Protein AF-A0A1L9V317-F1 (afdb_monomer)

Secondary structure (DSSP, 8-state):
------STTTTSS---TTSTTTS---HHHHHHHHHHHHHHTS----PPP-PPPHHHHHHHHHHSSSS--SHHHHHHHHHHHHHHHHHHIIIII----TTSTTSTTTTS----PPPPPPPGGGSHHHHHHHHHHHHHHHHTTSSHHHHHTTS--

InterPro domains:
  IPR019727 ATP synthase, F0 complex, subunit F, mitochondria, fungi [PF10791] (4-94)
  IPR019727 ATP synthase, F0 complex, subunit F, mitochondria, fungi [PTHR28161] (1-95)

Sequence (153 aa):
MSYIARRGLSTLIPPKIASPNAIGAAKDAARMDRVVNFYARLPRGAAPEVKPTGIIGRYQARYFGKNPSAAPLAHAIGTILILGYSMEYYFHLRTSPTFFWRIVQQGLPFHRPPQEPPPLSNSLFGFWEREILCIYHTLYNEDDVEESNLYHL

Solvent-accessible surface area (backbone atoms only — not comparable to full-atom values): 9992 Å² total; per-residue (Å²): 140,83,85,81,84,80,70,78,66,75,71,75,59,73,72,81,61,86,42,82,89,65,51,85,57,48,74,62,53,62,48,48,52,51,54,52,49,49,67,71,60,50,89,66,73,83,77,77,79,79,74,59,61,67,71,65,35,45,51,43,55,67,36,65,38,101,61,72,52,69,60,65,59,54,51,51,53,51,51,50,51,53,53,51,51,52,49,47,38,65,75,71,65,57,70,74,78,70,65,72,71,54,70,80,64,73,83,65,95,73,92,72,81,86,78,78,78,79,70,68,74,80,42,77,66,44,49,52,53,49,54,52,51,52,50,52,55,58,71,70,52,65,74,63,60,69,64,66,66,73,79,75,124

Radius of gyration: 41.31 Å; Cα contacts (8 Å, |Δi|>4): 24; chains: 1; bounding box: 100×78×88 Å

Organism: Aspergillus brasiliensis (strain CBS 101740 / IMI 381727 / IBT 21946) (NCBI:txid767769)

Structure (mmCIF, N/CA/C/O backbone):
data_AF-A0A1L9V317-F1
#
_entry.id   AF-A0A1L9V317-F1
#
loop_
_atom_site.group_PDB
_atom_site.id
_atom_site.type_symbol
_atom_site.label_atom_id
_atom_site.label_alt_id
_atom_site.label_comp_id
_atom_site.label_asym_id
_atom_site.label_entity_id
_atom_site.label_seq_id
_atom_site.pdbx_PDB_ins_code
_atom_site.Cartn_x
_atom_site.Cartn_y
_atom_site.Cartn_z
_atom_site.occupancy
_atom_site.B_iso_or_equiv
_atom_site.auth_seq_id
_atom_site.auth_comp_id
_atom_site.auth_asym_id
_atom_site.auth_atom_id
_atom_site.pdbx_PDB_model_num
ATOM 1 N N . MET A 1 1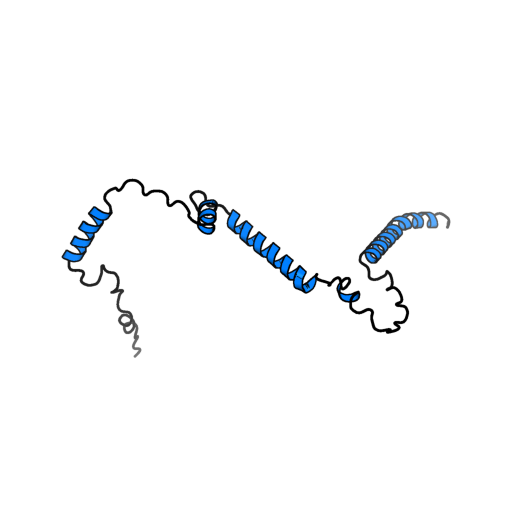 ? -57.968 18.283 -16.351 1.00 46.12 1 MET A N 1
ATOM 2 C CA . MET A 1 1 ? -57.835 17.268 -15.285 1.00 46.12 1 MET A CA 1
ATOM 3 C C . MET A 1 1 ? -56.441 16.664 -15.367 1.00 46.12 1 MET A C 1
ATOM 5 O O . MET A 1 1 ? -56.198 15.898 -16.287 1.00 46.12 1 MET A O 1
ATOM 9 N N . SER A 1 2 ? -55.507 17.037 -14.487 1.00 48.59 2 SER A N 1
ATOM 10 C CA . SER A 1 2 ? -54.196 16.375 -14.405 1.00 48.59 2 SER A CA 1
ATOM 11 C C . SER A 1 2 ? -54.033 15.740 -13.026 1.00 48.59 2 SER A C 1
ATOM 13 O O . SER A 1 2 ? -54.030 16.408 -11.994 1.00 48.59 2 SER A O 1
ATOM 15 N N . TYR A 1 3 ? -53.959 14.412 -13.010 1.00 62.50 3 TYR A N 1
ATOM 16 C CA . TYR A 1 3 ? -53.689 13.631 -11.812 1.00 62.50 3 TYR A CA 1
ATOM 17 C C . TYR A 1 3 ? -52.172 13.560 -11.625 1.00 62.50 3 TYR A C 1
ATOM 19 O O . TYR A 1 3 ? -51.471 12.914 -12.401 1.00 62.50 3 TYR A O 1
ATOM 27 N N . ILE A 1 4 ? -51.640 14.260 -10.624 1.00 60.97 4 ILE A N 1
ATOM 28 C CA . ILE A 1 4 ? -50.208 14.217 -10.309 1.00 60.97 4 ILE A CA 1
ATOM 29 C C . ILE A 1 4 ? -49.959 13.064 -9.328 1.00 60.97 4 ILE A C 1
ATOM 31 O O . ILE A 1 4 ? -50.107 13.209 -8.113 1.00 60.97 4 ILE A O 1
ATOM 35 N N . ALA A 1 5 ? -49.552 11.913 -9.863 1.00 63.84 5 ALA A N 1
ATOM 36 C CA . ALA A 1 5 ? -49.208 10.700 -9.121 1.00 63.84 5 ALA A CA 1
ATOM 37 C C . ALA A 1 5 ? -47.842 10.814 -8.404 1.00 63.84 5 ALA A C 1
ATOM 39 O O . ALA A 1 5 ? -46.912 10.071 -8.689 1.00 63.84 5 ALA A O 1
ATOM 40 N N . ARG A 1 6 ? -47.683 11.759 -7.465 1.00 57.34 6 ARG A N 1
ATOM 41 C CA . ARG A 1 6 ? -46.428 11.933 -6.695 1.00 57.34 6 ARG A CA 1
ATOM 42 C C . ARG A 1 6 ? -46.346 11.126 -5.390 1.00 57.34 6 ARG A C 1
ATOM 44 O O . ARG A 1 6 ? -45.307 11.149 -4.744 1.00 57.34 6 ARG A O 1
ATOM 51 N N . ARG A 1 7 ? -47.405 10.407 -4.990 1.00 58.19 7 ARG A N 1
ATOM 52 C CA . ARG A 1 7 ? -47.464 9.674 -3.702 1.00 58.19 7 ARG A CA 1
ATOM 53 C C . ARG A 1 7 ? -47.393 8.143 -3.800 1.00 58.19 7 ARG A C 1
ATOM 55 O O . ARG A 1 7 ? -47.262 7.496 -2.771 1.00 58.19 7 ARG A O 1
ATOM 62 N N . GLY A 1 8 ? -47.436 7.560 -5.001 1.00 60.16 8 GLY A N 1
ATOM 63 C CA . GLY A 1 8 ? -47.460 6.097 -5.190 1.00 60.16 8 GLY A CA 1
ATOM 64 C C . GLY A 1 8 ? -46.106 5.383 -5.069 1.00 60.16 8 GLY A C 1
ATOM 65 O O . GLY A 1 8 ? -46.076 4.164 -4.970 1.00 60.16 8 GLY A O 1
ATOM 66 N N . LEU A 1 9 ? -44.986 6.118 -5.060 1.00 57.88 9 LEU A N 1
ATOM 67 C CA . LEU A 1 9 ? -43.633 5.540 -4.969 1.00 57.88 9 LEU A CA 1
ATOM 68 C C . LEU A 1 9 ? -43.032 5.596 -3.552 1.00 57.88 9 LEU A C 1
ATOM 70 O O . LEU A 1 9 ? -42.011 4.964 -3.298 1.00 57.88 9 LEU A O 1
ATOM 74 N N . SER A 1 10 ? -43.663 6.307 -2.608 1.00 55.84 10 SER A N 1
ATOM 75 C CA . SER A 1 10 ? -43.159 6.467 -1.229 1.00 55.84 10 SER A CA 1
ATOM 76 C C . SER A 1 10 ? -43.430 5.269 -0.309 1.00 55.84 10 SER A C 1
ATOM 78 O O . SER A 1 10 ? -42.997 5.280 0.838 1.00 55.84 10 SER A O 1
ATOM 80 N N . THR A 1 11 ? -44.125 4.239 -0.797 1.00 64.06 11 THR A N 1
ATOM 81 C CA . THR A 1 11 ? -44.380 2.975 -0.080 1.00 64.06 11 THR A CA 1
ATOM 82 C C . THR A 1 11 ? -43.696 1.770 -0.733 1.00 64.06 11 THR A C 1
ATOM 84 O O . THR A 1 11 ? -43.779 0.670 -0.198 1.00 64.06 11 THR A O 1
ATOM 87 N N . LEU A 1 12 ? -43.041 1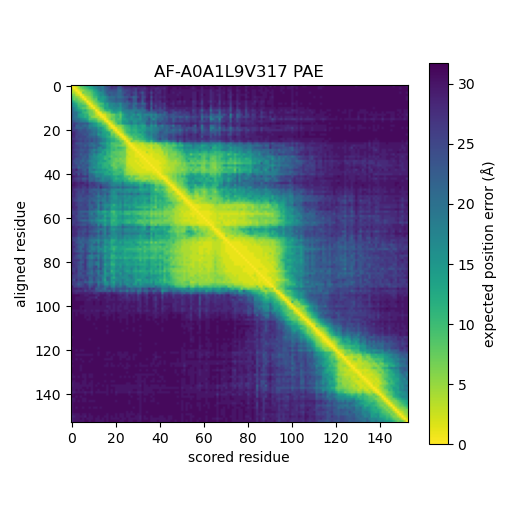.948 -1.891 1.00 64.62 12 LEU A N 1
ATOM 88 C CA . LEU A 1 12 ? -42.368 0.866 -2.629 1.00 64.62 12 LEU A CA 1
ATOM 89 C C . LEU A 1 12 ? -41.008 0.499 -2.014 1.00 64.62 12 LEU A C 1
ATOM 91 O O . LEU A 1 12 ? -40.498 -0.598 -2.216 1.00 64.62 12 LEU A O 1
ATOM 95 N N . ILE A 1 13 ? -40.431 1.416 -1.241 1.00 65.06 13 ILE A N 1
ATOM 96 C CA . ILE A 1 13 ? -39.208 1.186 -0.482 1.00 65.06 13 ILE A CA 1
ATOM 97 C C . ILE A 1 13 ? -39.630 1.110 0.983 1.00 65.06 13 ILE A C 1
ATOM 99 O O . ILE A 1 13 ? -39.891 2.158 1.582 1.00 65.06 13 ILE A O 1
ATOM 103 N N . PRO A 1 14 ? -39.748 -0.094 1.574 1.00 66.00 14 PRO A N 1
ATOM 104 C CA . PRO A 1 14 ? -39.979 -0.189 3.004 1.00 66.00 14 PRO A CA 1
ATOM 105 C C . PRO A 1 14 ? -38.863 0.583 3.731 1.00 66.00 14 PRO A C 1
ATOM 107 O O . PRO A 1 14 ? -37.690 0.460 3.350 1.00 66.00 14 PRO A O 1
ATOM 110 N N . PRO A 1 15 ? -39.191 1.400 4.754 1.00 69.88 15 PRO A N 1
ATOM 111 C CA . PRO A 1 15 ? -38.178 2.084 5.552 1.00 69.88 15 PRO A CA 1
ATOM 112 C C . PRO A 1 15 ? -37.217 1.036 6.108 1.00 69.88 15 PRO A C 1
ATOM 114 O O . PRO A 1 15 ? -37.598 -0.112 6.273 1.00 69.88 15 PRO A O 1
ATOM 117 N N . LYS A 1 16 ? -35.961 1.392 6.365 1.00 60.31 16 LYS A N 1
ATOM 118 C CA . LYS A 1 16 ? -34.886 0.454 6.726 1.00 60.31 16 LYS A CA 1
ATOM 119 C C . LYS A 1 16 ? -35.228 -0.342 8.006 1.00 60.31 16 LYS A C 1
ATOM 121 O O . LYS A 1 16 ? -34.836 0.035 9.104 1.00 60.31 16 LYS A O 1
ATOM 126 N N . ILE A 1 17 ? -35.956 -1.453 7.860 1.00 55.41 17 ILE A N 1
ATOM 127 C CA . ILE A 1 17 ? -36.432 -2.292 8.971 1.00 55.41 17 ILE A CA 1
ATOM 128 C C . ILE A 1 17 ? -35.292 -3.182 9.513 1.00 55.41 17 ILE A C 1
ATOM 130 O O . ILE A 1 17 ? -35.394 -3.763 10.578 1.00 55.41 17 ILE A O 1
ATOM 134 N N . ALA A 1 18 ? -34.148 -3.244 8.829 1.00 54.53 18 ALA A N 1
ATOM 135 C CA . ALA A 1 18 ? -33.008 -4.088 9.192 1.00 54.53 18 ALA A CA 1
ATOM 136 C C . ALA A 1 18 ? -31.885 -3.348 9.945 1.00 54.53 18 ALA A C 1
ATOM 138 O O . ALA A 1 18 ? -30.721 -3.727 9.836 1.00 54.53 18 ALA A O 1
ATOM 139 N N . SER A 1 19 ? -32.188 -2.279 10.692 1.00 55.88 19 SER A N 1
ATOM 140 C CA . SER A 1 19 ? -31.292 -1.920 11.798 1.00 55.88 19 SER A CA 1
ATOM 141 C C . SER A 1 19 ? -31.820 -2.635 13.045 1.00 55.88 19 SER A C 1
ATOM 143 O O . SER A 1 19 ? -33.018 -2.519 13.307 1.00 55.88 19 SER A O 1
ATOM 145 N N . PRO A 1 20 ? -30.992 -3.359 13.820 1.00 58.84 20 PRO A N 1
ATOM 146 C CA . PRO A 1 20 ? -31.436 -4.067 15.031 1.00 58.84 20 PRO A CA 1
ATOM 147 C C . PRO A 1 20 ? -32.116 -3.158 16.076 1.00 58.84 20 PRO A C 1
ATOM 149 O O . PRO A 1 20 ? -32.736 -3.647 17.012 1.00 58.84 20 PRO A O 1
ATOM 152 N N . ASN A 1 21 ? -32.060 -1.836 15.884 1.00 57.09 21 ASN A N 1
ATOM 153 C CA . ASN A 1 21 ? -32.766 -0.841 16.684 1.00 57.09 21 ASN A CA 1
ATOM 154 C C . ASN A 1 21 ? -34.251 -0.654 16.307 1.00 57.09 21 ASN A C 1
ATOM 156 O O . ASN A 1 21 ? -34.985 -0.053 17.086 1.00 57.09 21 ASN A O 1
ATOM 160 N N . ALA A 1 22 ? -34.695 -1.094 15.122 1.00 57.97 22 ALA A N 1
ATOM 161 C CA . ALA A 1 22 ? -35.981 -0.689 14.538 1.00 57.97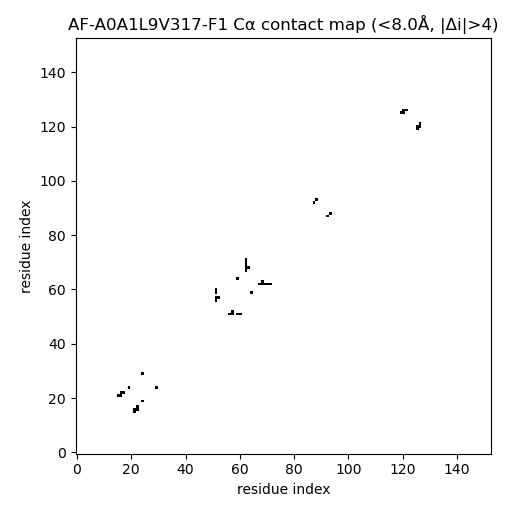 22 ALA A CA 1
ATOM 162 C C . ALA A 1 22 ? -37.068 -1.781 14.509 1.00 57.97 22 ALA A C 1
ATOM 164 O O . ALA A 1 22 ? -38.246 -1.442 14.417 1.00 57.97 22 ALA A O 1
ATOM 165 N N . ILE A 1 23 ? -36.723 -3.069 14.623 1.00 54.78 23 ILE A N 1
ATOM 166 C CA . ILE A 1 23 ? -37.715 -4.147 14.779 1.00 54.78 23 ILE A CA 1
ATOM 167 C C . ILE A 1 23 ? -37.604 -4.684 16.182 1.00 54.78 23 ILE A C 1
ATOM 169 O O . ILE A 1 23 ? -36.655 -5.403 16.458 1.00 54.78 23 ILE A O 1
ATOM 173 N N . GLY A 1 24 ? -38.584 -4.363 17.029 1.00 57.94 24 GLY A N 1
ATOM 174 C CA . GLY A 1 24 ? -39.097 -5.272 18.057 1.00 57.94 24 GLY A CA 1
ATOM 175 C C . GLY A 1 24 ? -38.095 -6.001 18.954 1.00 57.94 24 GLY A C 1
ATOM 176 O O . GLY A 1 24 ? -38.487 -6.997 19.555 1.00 57.94 24 GLY A O 1
ATOM 177 N N . ALA A 1 25 ? -36.842 -5.548 19.075 1.00 59.88 25 ALA A N 1
ATOM 178 C CA . ALA A 1 25 ? -35.921 -6.046 20.074 1.00 59.88 25 ALA A CA 1
ATOM 179 C C . ALA A 1 25 ? -36.613 -5.729 21.390 1.00 59.88 25 ALA A C 1
ATOM 181 O O . ALA A 1 25 ? -36.748 -4.556 21.756 1.00 59.88 25 ALA A O 1
ATOM 182 N N . ALA A 1 26 ? -37.172 -6.765 22.023 1.00 66.00 26 ALA A N 1
ATOM 183 C CA . ALA A 1 26 ? -37.861 -6.643 23.292 1.00 66.00 26 ALA A CA 1
ATOM 184 C C . ALA A 1 26 ? -37.015 -5.719 24.169 1.00 66.00 26 ALA A C 1
ATOM 186 O O . ALA A 1 26 ? -35.787 -5.822 24.157 1.00 66.00 26 ALA A O 1
ATOM 187 N N . LYS A 1 27 ? -37.628 -4.775 24.889 1.00 69.56 27 LYS A N 1
ATOM 188 C CA . LYS A 1 27 ? -36.880 -3.837 25.750 1.00 69.56 27 LYS A CA 1
ATOM 189 C C . LYS A 1 27 ? -35.861 -4.573 26.639 1.00 69.56 27 LYS A C 1
ATOM 191 O O . LYS A 1 27 ? -34.828 -4.004 26.989 1.00 69.56 27 LYS A O 1
ATOM 196 N N . ASP A 1 28 ? -36.128 -5.845 26.927 1.00 70.44 28 ASP A N 1
ATOM 197 C CA . ASP A 1 28 ? -35.243 -6.796 27.589 1.00 70.44 28 ASP A CA 1
ATOM 198 C C . ASP A 1 28 ? -34.010 -7.220 26.776 1.00 70.44 28 ASP A C 1
ATOM 200 O O . ASP A 1 28 ? -32.928 -7.226 27.348 1.00 70.44 28 ASP A O 1
ATOM 204 N N . ALA A 1 29 ? -34.101 -7.476 25.468 1.00 75.31 29 ALA A N 1
ATOM 205 C CA . ALA A 1 29 ? -32.940 -7.733 24.605 1.00 75.31 29 ALA A CA 1
ATOM 206 C C . ALA A 1 29 ? -31.999 -6.517 24.562 1.00 75.31 29 ALA A C 1
ATOM 208 O O . ALA A 1 29 ? -30.808 -6.642 24.828 1.00 75.31 29 ALA A O 1
ATOM 209 N N . ALA A 1 30 ? -32.544 -5.308 24.380 1.00 77.44 30 ALA A N 1
ATOM 210 C CA . ALA A 1 30 ? -31.751 -4.076 24.408 1.00 77.44 30 ALA A CA 1
ATOM 211 C C . ALA A 1 30 ? -31.174 -3.748 25.805 1.00 77.44 30 ALA A C 1
ATOM 213 O O . ALA A 1 30 ? -30.161 -3.049 25.915 1.00 77.44 30 ALA A O 1
ATOM 214 N N . ARG A 1 31 ? -31.819 -4.201 26.894 1.00 78.19 31 ARG A N 1
ATOM 215 C CA . ARG A 1 31 ? -31.253 -4.153 28.257 1.00 78.19 31 ARG A CA 1
ATOM 216 C C . ARG A 1 31 ? -30.142 -5.183 28.421 1.00 78.19 31 ARG A C 1
ATOM 218 O O . ARG A 1 31 ? -29.108 -4.842 28.988 1.00 78.19 31 ARG A O 1
ATOM 225 N N . MET A 1 32 ? -30.332 -6.393 27.904 1.00 82.94 32 MET A N 1
ATOM 226 C CA . MET A 1 32 ? -29.356 -7.471 28.000 1.00 82.94 32 MET A CA 1
ATOM 227 C C . MET A 1 32 ? -28.089 -7.144 27.203 1.00 82.94 32 MET A C 1
ATOM 229 O O . MET A 1 32 ? -26.992 -7.268 27.741 1.00 82.94 32 MET A O 1
ATOM 233 N N . ASP A 1 33 ? -28.222 -6.565 26.007 1.00 84.62 33 ASP A N 1
ATOM 234 C CA . ASP A 1 33 ? -27.097 -6.059 25.214 1.00 84.62 33 ASP A CA 1
ATOM 235 C C . ASP A 1 33 ? -26.309 -4.975 25.949 1.00 84.62 33 ASP A C 1
ATOM 237 O O . ASP A 1 33 ? -25.084 -4.943 25.874 1.00 84.62 33 ASP A O 1
ATOM 241 N N . ARG A 1 34 ? -26.976 -4.076 26.683 1.00 87.56 34 ARG A N 1
ATOM 242 C CA . ARG A 1 34 ? -26.299 -3.043 27.485 1.00 87.56 34 ARG A CA 1
ATOM 243 C C . ARG A 1 34 ? -25.504 -3.637 28.642 1.00 87.56 34 ARG A C 1
ATOM 245 O O . ARG A 1 34 ? -24.389 -3.184 28.883 1.00 87.56 34 ARG A O 1
ATOM 252 N N . VAL A 1 35 ? -26.043 -4.647 29.323 1.00 89.12 35 VAL A N 1
ATOM 253 C CA . VAL A 1 35 ? -25.346 -5.343 30.416 1.00 89.12 35 VAL A CA 1
ATOM 254 C C . VAL A 1 35 ? -24.151 -6.132 29.877 1.00 89.12 35 VAL A C 1
ATOM 256 O O . VAL A 1 35 ? -23.044 -5.995 30.392 1.00 89.12 35 VAL A O 1
ATOM 259 N N . VAL A 1 36 ? -24.329 -6.888 28.791 1.00 89.88 36 VAL A N 1
ATOM 260 C CA . VAL A 1 36 ? -23.235 -7.630 28.145 1.00 89.88 36 VAL A CA 1
ATOM 261 C C . VAL A 1 36 ? -22.165 -6.671 27.625 1.00 89.88 36 VAL A C 1
ATOM 263 O O . VAL A 1 36 ? -20.984 -6.882 27.885 1.00 89.88 36 VAL A O 1
ATOM 266 N N . ASN A 1 37 ? -22.554 -5.575 26.965 1.00 88.94 37 ASN A N 1
ATOM 267 C CA . ASN A 1 37 ? -21.614 -4.556 26.495 1.00 88.94 37 ASN A CA 1
ATOM 268 C C . ASN A 1 37 ? -20.885 -3.850 27.641 1.00 88.94 37 ASN A C 1
ATOM 270 O O . ASN A 1 37 ? -19.712 -3.524 27.482 1.00 88.94 37 ASN A O 1
ATOM 274 N N . PHE A 1 38 ? -21.544 -3.618 28.781 1.00 91.06 38 PHE A N 1
ATOM 275 C CA . PHE A 1 38 ? -20.902 -3.062 29.971 1.00 91.06 38 PHE A CA 1
ATOM 276 C C . PHE A 1 38 ? -19.758 -3.972 30.422 1.00 91.06 38 PHE A C 1
ATOM 278 O O . PHE A 1 38 ? -18.612 -3.530 30.452 1.00 91.06 38 PHE A O 1
ATOM 285 N N . TYR A 1 39 ? -20.024 -5.264 30.637 1.00 90.44 39 TYR A N 1
ATOM 286 C CA . TYR A 1 39 ? -18.983 -6.219 31.034 1.00 90.44 39 TYR A CA 1
ATOM 287 C C . TYR A 1 39 ? -17.947 -6.499 29.943 1.00 90.44 39 TYR A C 1
ATOM 289 O O . TYR A 1 39 ? -16.772 -6.722 30.235 1.00 90.44 39 TYR A O 1
ATOM 297 N N . ALA A 1 40 ? -18.343 -6.428 28.674 1.00 87.25 40 ALA A N 1
ATOM 298 C CA . ALA A 1 40 ? -17.428 -6.540 27.550 1.00 87.25 40 ALA A CA 1
ATOM 299 C C . ALA A 1 40 ? -16.475 -5.341 27.437 1.00 87.25 40 ALA A C 1
ATOM 301 O O . ALA A 1 40 ? -15.394 -5.497 26.874 1.00 87.25 40 ALA A O 1
ATOM 302 N N . ARG A 1 41 ? -16.853 -4.170 27.957 1.00 86.19 41 ARG A N 1
ATOM 303 C CA . ARG A 1 41 ? -16.086 -2.918 27.874 1.00 86.19 41 ARG A CA 1
ATOM 304 C C . ARG A 1 41 ? -15.451 -2.497 29.189 1.00 86.19 41 ARG A C 1
ATOM 306 O O . ARG A 1 41 ? -14.874 -1.412 29.237 1.00 86.19 41 ARG A O 1
ATOM 313 N N . LEU A 1 42 ? -15.532 -3.323 30.237 1.00 89.06 42 LEU A N 1
ATOM 314 C CA . LEU A 1 42 ? -14.732 -3.090 31.435 1.00 89.06 42 LEU A CA 1
ATOM 315 C C . LEU A 1 42 ? -13.279 -2.848 30.997 1.00 89.06 42 LEU A C 1
ATOM 317 O O . LEU A 1 42 ? -12.839 -3.554 30.085 1.00 89.06 42 LEU A O 1
ATOM 321 N N . PRO A 1 43 ? -12.561 -1.867 31.578 1.00 85.12 43 PRO A N 1
ATOM 322 C CA . PRO A 1 43 ? -11.202 -1.541 31.171 1.00 85.12 43 PRO A CA 1
ATOM 323 C C . PRO A 1 43 ? -10.308 -2.769 31.331 1.00 85.12 43 PRO A C 1
ATOM 325 O O . PRO A 1 43 ? -9.774 -3.058 32.399 1.00 85.12 43 PRO A O 1
ATOM 328 N N . ARG A 1 44 ? -10.181 -3.542 30.257 1.00 80.62 44 ARG A N 1
ATOM 329 C CA . ARG A 1 44 ? -9.145 -4.550 30.122 1.00 80.62 44 ARG A CA 1
ATOM 330 C C . ARG A 1 44 ? -7.872 -3.756 29.858 1.00 80.62 44 ARG A C 1
ATOM 332 O O . ARG A 1 44 ? -7.919 -2.754 29.141 1.00 80.62 44 ARG A O 1
ATOM 339 N N . GLY A 1 45 ? -6.762 -4.148 30.480 1.00 82.56 45 GLY A N 1
ATOM 340 C CA . GLY A 1 45 ? -5.467 -3.519 30.210 1.00 82.56 45 GLY A CA 1
ATOM 341 C C . GLY A 1 45 ? -5.201 -3.436 28.703 1.00 82.56 45 GLY A C 1
ATOM 342 O O . GLY A 1 45 ? -5.796 -4.193 27.931 1.00 82.56 45 GLY A O 1
ATOM 343 N N . ALA A 1 46 ? -4.345 -2.499 28.283 1.00 77.25 46 ALA A N 1
ATOM 344 C CA . ALA A 1 46 ? -4.053 -2.268 26.870 1.00 77.25 46 ALA A CA 1
ATOM 345 C C . ALA A 1 46 ? -3.808 -3.601 26.145 1.00 77.25 46 ALA A C 1
ATOM 347 O O . ALA A 1 46 ? -2.939 -4.380 26.544 1.00 77.25 46 ALA A O 1
ATOM 348 N N . ALA A 1 47 ? -4.621 -3.880 25.121 1.00 76.69 47 ALA A N 1
ATOM 349 C CA . ALA A 1 4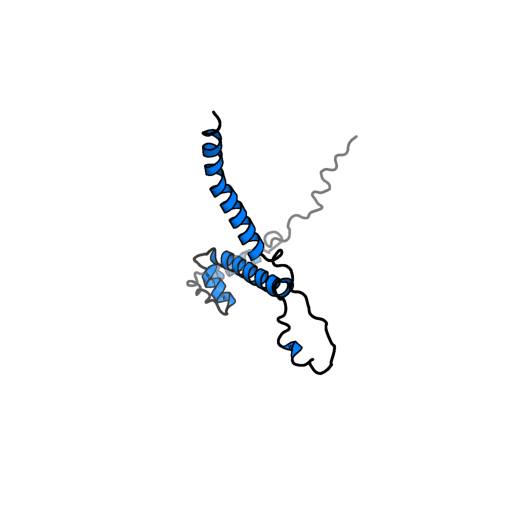7 ? -4.494 -5.109 24.355 1.00 76.69 47 ALA A CA 1
ATOM 350 C C . ALA A 1 47 ? -3.062 -5.201 23.800 1.00 76.69 47 ALA A C 1
ATOM 352 O O . ALA A 1 47 ? -2.545 -4.190 23.310 1.00 76.69 47 ALA A O 1
ATOM 353 N N . PRO A 1 48 ? -2.404 -6.372 23.894 1.00 76.12 48 PRO A N 1
ATOM 354 C CA . PRO A 1 48 ? -1.042 -6.517 23.412 1.00 76.12 48 PRO A CA 1
ATOM 355 C C . PRO A 1 48 ? -0.993 -6.159 21.928 1.00 76.12 48 PRO A C 1
ATOM 357 O O . PRO A 1 48 ? -1.837 -6.600 21.145 1.00 76.12 48 PRO A O 1
ATOM 360 N N . GLU A 1 49 ? -0.008 -5.345 21.549 1.00 75.50 49 GLU A N 1
ATOM 361 C CA . GLU A 1 49 ? 0.185 -4.960 20.155 1.00 75.50 49 GLU A CA 1
ATOM 362 C C . GLU A 1 49 ? 0.392 -6.237 19.331 1.00 75.50 49 GLU A C 1
ATOM 364 O O . GLU A 1 49 ? 1.275 -7.048 19.633 1.00 75.50 49 GLU A O 1
ATOM 369 N N . VAL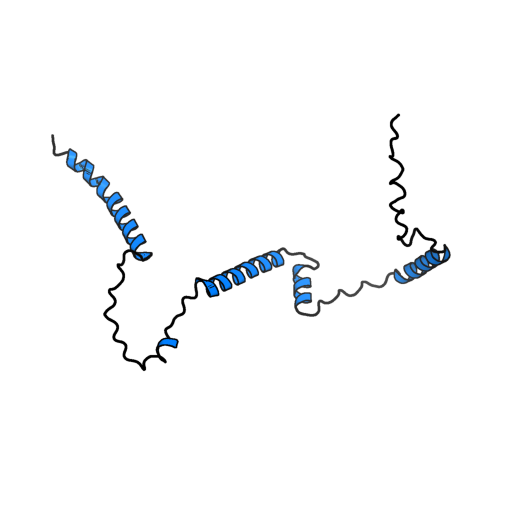 A 1 50 ? -0.483 -6.456 18.344 1.00 78.94 50 VAL A N 1
ATOM 370 C CA . VAL A 1 50 ? -0.488 -7.673 17.530 1.00 78.94 50 VAL A CA 1
ATOM 371 C C . VAL A 1 50 ? 0.854 -7.757 16.820 1.00 78.94 50 VAL A C 1
ATOM 373 O O . VAL A 1 50 ? 1.127 -7.006 15.883 1.00 78.94 50 VAL A O 1
ATOM 376 N N . LYS A 1 51 ? 1.720 -8.658 17.294 1.00 81.12 51 LYS A N 1
ATOM 377 C CA . LYS A 1 51 ? 3.030 -8.866 16.685 1.00 81.12 51 LYS A CA 1
ATOM 378 C C . LYS A 1 51 ? 2.800 -9.369 15.259 1.00 81.12 51 LYS A C 1
ATOM 380 O O . LYS A 1 51 ? 2.147 -10.401 15.097 1.00 81.12 51 LYS A O 1
ATOM 385 N N . PRO A 1 52 ? 3.313 -8.677 14.231 1.00 83.88 52 PRO A N 1
ATOM 386 C CA . PRO A 1 52 ? 3.126 -9.105 12.856 1.00 83.88 52 PRO A CA 1
ATOM 387 C C . PRO A 1 52 ? 3.769 -10.474 12.642 1.00 83.88 52 PRO A C 1
ATOM 389 O O . PRO A 1 52 ? 4.976 -10.652 12.831 1.00 83.88 52 PRO A O 1
ATOM 392 N N . THR A 1 53 ? 2.962 -11.446 12.234 1.00 87.44 53 THR A N 1
ATOM 393 C CA . THR A 1 53 ? 3.421 -12.782 11.861 1.00 87.44 53 THR A CA 1
ATOM 394 C C . THR A 1 53 ? 3.502 -12.902 10.338 1.00 87.44 53 THR A C 1
ATOM 396 O O . THR A 1 53 ? 2.786 -12.231 9.593 1.00 87.44 53 THR A O 1
ATOM 399 N N . GLY A 1 54 ? 4.431 -13.730 9.855 1.00 91.50 54 GLY A N 1
ATOM 400 C CA . GLY A 1 54 ? 4.660 -13.927 8.421 1.00 91.50 54 GLY A CA 1
ATOM 401 C C . GLY A 1 54 ? 5.376 -12.770 7.711 1.00 91.50 54 GLY A C 1
ATOM 402 O O . GLY A 1 54 ? 5.695 -11.732 8.291 1.00 91.50 54 GLY A O 1
ATOM 403 N N . ILE A 1 55 ? 5.667 -12.974 6.426 1.00 90.81 55 ILE A N 1
ATOM 404 C CA . ILE A 1 55 ? 6.434 -12.024 5.601 1.00 90.81 55 ILE A CA 1
ATOM 405 C C . ILE A 1 55 ? 5.589 -10.782 5.282 1.00 90.81 55 ILE A C 1
ATOM 407 O O . ILE A 1 55 ? 6.051 -9.656 5.461 1.00 90.81 55 ILE A O 1
ATOM 411 N N . ILE A 1 56 ? 4.327 -10.985 4.890 1.00 90.25 56 ILE A N 1
ATOM 412 C CA . ILE A 1 56 ? 3.395 -9.895 4.562 1.00 90.25 56 ILE A CA 1
ATOM 413 C C . ILE A 1 56 ? 3.082 -9.059 5.807 1.00 90.25 56 ILE A C 1
ATOM 415 O O . ILE A 1 56 ? 3.152 -7.835 5.746 1.00 90.25 56 ILE A O 1
ATOM 419 N N . GLY A 1 57 ? 2.824 -9.698 6.955 1.00 89.00 57 GLY A N 1
ATOM 420 C CA . GLY A 1 57 ? 2.553 -8.988 8.207 1.00 89.00 57 GLY A CA 1
ATOM 421 C C . GLY A 1 57 ? 3.722 -8.101 8.638 1.00 89.00 57 GLY A C 1
ATOM 422 O O . GLY A 1 57 ? 3.515 -6.968 9.069 1.00 89.00 57 GLY A O 1
ATOM 423 N N . ARG A 1 58 ? 4.968 -8.570 8.467 1.00 88.75 58 ARG A N 1
ATOM 424 C CA . ARG A 1 58 ? 6.174 -7.770 8.749 1.00 88.75 58 ARG A CA 1
ATOM 425 C C . ARG A 1 58 ? 6.295 -6.560 7.825 1.00 88.75 58 ARG A C 1
ATOM 427 O O . ARG A 1 58 ? 6.620 -5.473 8.298 1.00 88.75 58 ARG A O 1
ATOM 434 N N . TYR A 1 59 ? 6.022 -6.734 6.531 1.00 91.06 59 TYR A N 1
ATOM 435 C CA . TYR A 1 59 ? 6.013 -5.626 5.574 1.00 91.06 59 TYR A CA 1
ATOM 436 C C . TYR A 1 59 ? 4.918 -4.607 5.920 1.00 91.06 59 TYR A C 1
ATOM 438 O O . TYR A 1 59 ? 5.186 -3.408 5.993 1.00 91.06 59 TYR A O 1
ATOM 446 N N . GLN A 1 60 ? 3.710 -5.082 6.234 1.00 88.31 60 GLN A N 1
ATOM 447 C CA . GLN A 1 60 ? 2.593 -4.232 6.632 1.00 88.31 60 GLN A CA 1
ATOM 448 C C . GLN A 1 60 ? 2.918 -3.420 7.890 1.00 88.31 60 GLN A C 1
ATOM 450 O O . GLN A 1 60 ? 2.746 -2.205 7.893 1.00 88.31 60 GLN A O 1
ATOM 455 N N . ALA A 1 61 ? 3.447 -4.060 8.934 1.00 88.12 61 ALA A N 1
ATOM 456 C CA . ALA A 1 61 ? 3.813 -3.368 10.166 1.00 88.12 61 ALA A CA 1
ATOM 457 C C . ALA A 1 61 ? 4.911 -2.314 9.958 1.00 88.12 61 ALA A C 1
ATOM 459 O O . ALA A 1 61 ? 4.900 -1.285 10.631 1.00 88.12 61 ALA A O 1
ATOM 460 N N . ARG A 1 62 ? 5.837 -2.541 9.015 1.00 86.50 62 ARG A N 1
ATOM 461 C CA . ARG A 1 62 ? 6.930 -1.606 8.709 1.00 86.50 62 ARG A CA 1
ATOM 462 C C . ARG A 1 62 ? 6.465 -0.356 7.958 1.00 86.50 62 ARG A C 1
ATOM 464 O O . ARG A 1 62 ? 7.024 0.709 8.195 1.00 86.50 62 ARG A O 1
ATOM 471 N N . TYR A 1 63 ? 5.490 -0.483 7.058 1.00 89.12 63 TYR A N 1
ATOM 472 C CA . TYR A 1 63 ? 5.121 0.600 6.134 1.00 89.12 63 TYR A CA 1
ATOM 473 C C . TYR A 1 63 ? 3.729 1.209 6.366 1.00 89.12 63 TYR A C 1
ATOM 475 O O . TYR A 1 63 ? 3.518 2.366 6.011 1.00 89.12 63 TYR A O 1
ATOM 483 N N . PHE A 1 64 ? 2.805 0.471 6.987 1.00 87.75 64 PHE A N 1
ATOM 484 C CA . PHE A 1 64 ? 1.409 0.876 7.222 1.00 87.75 64 PHE A CA 1
ATOM 485 C C . PHE A 1 64 ? 1.032 0.933 8.715 1.00 87.75 64 PHE A C 1
ATOM 487 O O . PHE A 1 64 ? -0.143 1.057 9.048 1.00 87.75 64 PHE A O 1
ATOM 494 N N . GLY A 1 65 ? 2.010 0.786 9.615 1.00 83.62 65 GLY A N 1
ATOM 495 C CA . GLY A 1 65 ? 1.805 0.825 11.064 1.00 83.62 65 GLY A CA 1
ATOM 496 C C . GLY A 1 65 ? 1.676 2.247 11.625 1.00 83.62 65 GLY A C 1
ATOM 497 O O . GLY A 1 65 ? 1.111 3.138 11.000 1.00 83.62 65 GLY A O 1
ATOM 498 N N . LYS A 1 66 ? 2.244 2.475 12.817 1.00 79.50 66 LYS A N 1
ATOM 499 C CA . LYS A 1 66 ? 2.166 3.759 13.548 1.00 79.50 66 LYS A CA 1
ATOM 500 C C . LYS A 1 66 ? 2.706 4.971 12.771 1.00 79.50 66 LYS A C 1
ATOM 502 O O . LYS A 1 66 ? 2.255 6.080 13.023 1.00 79.50 66 LYS A O 1
ATOM 507 N N . ASN A 1 67 ? 3.624 4.755 11.827 1.00 78.75 67 ASN A N 1
ATOM 508 C CA . ASN A 1 67 ? 4.185 5.793 10.962 1.00 78.75 67 ASN A CA 1
ATOM 509 C C . ASN A 1 67 ? 3.946 5.406 9.492 1.00 78.75 67 ASN A C 1
ATOM 511 O O . ASN A 1 67 ? 4.778 4.694 8.920 1.00 78.75 67 ASN A O 1
ATOM 515 N N . PRO A 1 68 ? 2.816 5.807 8.882 1.00 82.00 68 PRO A N 1
ATOM 516 C CA . PRO A 1 68 ? 2.537 5.476 7.492 1.00 82.00 68 PRO A CA 1
ATOM 517 C C . PRO A 1 68 ? 3.568 6.151 6.581 1.00 82.00 68 PRO A C 1
ATOM 519 O O . PRO A 1 68 ? 3.800 7.356 6.663 1.00 82.00 68 PRO A O 1
ATOM 522 N N . SER A 1 69 ? 4.203 5.363 5.716 1.00 88.25 69 SER A N 1
ATOM 523 C CA . SER A 1 69 ? 5.213 5.840 4.767 1.00 88.25 69 SER A CA 1
ATOM 524 C C . SER A 1 69 ? 4.708 5.717 3.331 1.00 88.25 69 SER A C 1
ATOM 526 O O . SER A 1 69 ? 3.925 4.824 3.021 1.00 88.25 69 SER A O 1
ATOM 528 N N . ALA A 1 70 ? 5.202 6.575 2.431 1.00 89.56 70 ALA A N 1
ATOM 529 C CA . ALA A 1 70 ? 4.965 6.471 0.987 1.00 89.56 70 ALA A CA 1
ATOM 530 C C . ALA A 1 70 ? 5.853 5.412 0.300 1.00 89.56 70 ALA A C 1
ATOM 532 O O . ALA A 1 70 ? 5.684 5.121 -0.881 1.00 89.56 70 ALA A O 1
ATOM 533 N N . ALA A 1 71 ? 6.785 4.792 1.029 1.00 90.88 71 ALA A N 1
ATOM 534 C CA . ALA A 1 71 ? 7.647 3.736 0.510 1.00 90.88 71 ALA A CA 1
ATOM 535 C C . ALA A 1 71 ? 6.923 2.592 -0.243 1.00 90.88 71 ALA A C 1
ATOM 537 O O . ALA A 1 71 ? 7.441 2.196 -1.285 1.00 90.88 71 ALA A O 1
ATOM 538 N N . PRO A 1 72 ? 5.770 2.033 0.181 1.00 93.00 72 PRO A N 1
ATOM 539 C CA . PRO A 1 72 ? 5.075 0.988 -0.579 1.00 93.00 72 PRO A CA 1
ATOM 540 C C . PRO A 1 72 ? 4.645 1.441 -1.980 1.00 93.00 72 PRO A C 1
ATOM 542 O O . PRO A 1 72 ? 4.669 0.632 -2.904 1.00 93.00 72 PRO A O 1
ATOM 545 N N . LEU A 1 73 ? 4.348 2.732 -2.171 1.00 93.38 73 LEU A N 1
ATOM 546 C CA . LEU A 1 73 ? 4.097 3.298 -3.498 1.00 93.38 73 LEU A CA 1
ATOM 547 C C . LEU A 1 73 ? 5.357 3.209 -4.373 1.00 93.38 73 LEU A C 1
ATOM 549 O O . LEU A 1 73 ? 5.294 2.751 -5.510 1.00 93.38 73 LEU A O 1
ATOM 553 N N . ALA A 1 74 ? 6.517 3.577 -3.822 1.00 94.62 74 ALA A N 1
ATOM 554 C CA . ALA A 1 74 ? 7.793 3.468 -4.526 1.00 94.62 74 ALA A CA 1
ATOM 555 C C . ALA A 1 74 ? 8.164 2.008 -4.843 1.00 94.62 74 ALA A C 1
ATOM 557 O O . ALA A 1 74 ? 8.634 1.733 -5.943 1.00 94.62 74 ALA A O 1
ATOM 558 N N . HIS A 1 75 ? 7.901 1.059 -3.933 1.00 95.12 75 HIS A N 1
ATOM 559 C CA . HIS A 1 75 ? 8.093 -0.370 -4.217 1.00 95.12 75 HIS A CA 1
ATOM 560 C C . HIS A 1 75 ? 7.193 -0.833 -5.365 1.00 95.12 75 HIS A C 1
ATOM 562 O O . HIS A 1 75 ? 7.661 -1.566 -6.233 1.00 95.12 75 HIS A O 1
ATOM 568 N N . ALA A 1 76 ? 5.929 -0.400 -5.404 1.00 95.69 76 ALA A N 1
ATOM 569 C CA . ALA A 1 76 ? 5.013 -0.743 -6.489 1.00 95.69 76 ALA A CA 1
ATOM 570 C C . ALA A 1 76 ? 5.518 -0.211 -7.839 1.00 95.69 76 ALA A C 1
ATOM 572 O O . ALA A 1 76 ? 5.624 -0.980 -8.792 1.00 95.69 76 ALA A O 1
ATOM 573 N N . ILE A 1 77 ? 5.915 1.066 -7.902 1.00 96.75 77 ILE A N 1
ATOM 574 C CA . ILE A 1 77 ? 6.487 1.675 -9.114 1.00 96.75 77 ILE A CA 1
ATOM 575 C C . ILE A 1 77 ? 7.755 0.927 -9.539 1.00 96.75 77 ILE A C 1
ATOM 577 O O . ILE A 1 77 ? 7.865 0.509 -10.689 1.00 96.75 77 ILE A O 1
ATOM 581 N N . GLY A 1 78 ? 8.685 0.689 -8.610 1.00 97.19 78 GLY A N 1
ATOM 582 C CA . GLY A 1 78 ? 9.918 -0.050 -8.888 1.00 97.19 78 GLY A CA 1
ATOM 583 C C . GLY A 1 78 ? 9.655 -1.466 -9.403 1.00 97.19 78 GLY A C 1
ATOM 584 O O . GLY A 1 78 ? 10.287 -1.901 -10.361 1.00 97.19 78 GLY A O 1
ATOM 585 N N . THR A 1 79 ? 8.670 -2.161 -8.829 1.00 96.75 79 THR A N 1
ATOM 586 C CA . THR A 1 79 ? 8.269 -3.507 -9.268 1.00 96.75 79 THR A CA 1
ATOM 587 C C . THR A 1 79 ? 7.734 -3.483 -10.696 1.00 96.75 79 THR A C 1
ATOM 589 O O . THR A 1 79 ? 8.126 -4.321 -11.502 1.00 96.75 79 THR A O 1
ATOM 592 N N . ILE A 1 80 ? 6.887 -2.506 -11.033 1.00 97.50 80 ILE A N 1
ATOM 593 C CA . ILE A 1 80 ? 6.329 -2.353 -12.383 1.00 97.50 80 ILE A CA 1
ATOM 594 C C . ILE A 1 80 ? 7.435 -2.056 -13.398 1.00 97.50 80 ILE A C 1
ATOM 596 O O . ILE A 1 80 ? 7.441 -2.657 -14.467 1.00 97.50 80 ILE A O 1
ATOM 600 N N . LEU A 1 81 ? 8.386 -1.178 -13.070 1.00 96.94 81 LEU A N 1
ATOM 601 C CA . LEU A 1 81 ? 9.490 -0.840 -13.972 1.00 96.94 81 LEU A CA 1
ATOM 602 C C . LEU A 1 81 ? 10.405 -2.039 -14.235 1.00 96.94 81 LEU A C 1
ATOM 604 O O . LEU A 1 81 ? 10.727 -2.322 -15.386 1.00 96.94 81 LEU A O 1
ATOM 608 N N . ILE A 1 82 ? 10.787 -2.768 -13.184 1.00 96.94 82 ILE A N 1
ATOM 609 C CA . ILE A 1 82 ? 11.631 -3.964 -13.309 1.00 96.94 82 ILE A CA 1
ATOM 610 C C . ILE A 1 82 ? 10.909 -5.034 -14.127 1.00 96.94 82 ILE A C 1
ATOM 612 O O . ILE A 1 82 ? 11.487 -5.602 -15.053 1.00 96.94 82 ILE A O 1
ATOM 616 N N . LEU A 1 83 ? 9.640 -5.294 -13.812 1.00 96.12 83 LEU A N 1
ATOM 617 C CA . LEU A 1 83 ? 8.844 -6.292 -14.514 1.00 96.12 83 LEU A CA 1
ATOM 618 C C . LEU A 1 83 ? 8.629 -5.893 -15.982 1.00 96.12 83 LEU A C 1
ATOM 620 O O . LEU A 1 83 ? 8.863 -6.709 -16.870 1.00 96.12 83 LEU A O 1
ATOM 624 N N . GLY A 1 84 ? 8.288 -4.631 -16.248 1.00 95.50 84 GLY A N 1
ATOM 625 C CA . GLY A 1 84 ? 8.153 -4.069 -17.593 1.00 95.50 84 GLY A CA 1
ATOM 626 C C . GLY A 1 84 ? 9.428 -4.212 -18.420 1.00 95.50 84 GLY A C 1
ATOM 627 O O . GLY A 1 84 ? 9.386 -4.767 -19.515 1.00 95.50 84 GLY A O 1
ATOM 628 N N . TYR A 1 85 ? 10.574 -3.811 -17.865 1.00 94.31 85 TYR A N 1
ATOM 629 C CA . TYR A 1 85 ? 11.867 -3.952 -18.535 1.00 94.31 85 TYR A CA 1
ATOM 630 C C . TYR A 1 85 ? 12.244 -5.418 -18.767 1.00 94.31 85 TYR A C 1
ATOM 632 O O . TYR A 1 85 ? 12.756 -5.764 -19.827 1.00 94.31 85 TYR A O 1
ATOM 640 N N . SER A 1 86 ? 11.961 -6.304 -17.809 1.00 93.75 86 SER A N 1
ATOM 641 C CA . SER A 1 86 ? 12.238 -7.734 -17.972 1.00 93.75 86 SER A CA 1
ATOM 642 C C . SER A 1 86 ? 11.417 -8.365 -19.102 1.00 93.75 86 SER A C 1
ATOM 644 O O . SER A 1 86 ? 11.949 -9.179 -19.857 1.00 93.75 86 SER A O 1
ATOM 646 N N . MET A 1 87 ? 10.152 -7.955 -19.264 1.00 91.56 87 MET A N 1
ATOM 647 C CA . MET A 1 87 ? 9.297 -8.400 -20.367 1.00 91.56 87 MET A CA 1
ATOM 648 C C . MET A 1 87 ? 9.801 -7.853 -21.700 1.00 91.56 87 MET A C 1
ATOM 650 O O . MET A 1 87 ? 9.982 -8.626 -22.635 1.00 91.56 87 MET A O 1
ATOM 654 N N . GLU A 1 88 ? 10.100 -6.556 -21.773 1.00 90.25 88 GLU A N 1
ATOM 655 C CA . GLU A 1 88 ? 10.668 -5.937 -22.975 1.00 90.25 88 GLU A CA 1
ATOM 656 C C . GLU A 1 88 ? 11.991 -6.605 -23.378 1.00 90.25 88 GLU A C 1
ATOM 658 O O . GLU A 1 88 ? 12.220 -6.912 -24.548 1.00 90.25 88 GLU A O 1
ATOM 663 N N . TYR A 1 89 ? 12.833 -6.944 -22.397 1.00 88.81 89 TYR A N 1
ATOM 664 C CA . TYR A 1 89 ? 14.062 -7.681 -22.649 1.00 88.81 89 TYR A CA 1
ATOM 665 C C . TYR A 1 89 ? 13.796 -9.081 -23.197 1.00 88.81 89 TYR A C 1
ATOM 667 O O . TYR A 1 89 ? 14.425 -9.494 -24.165 1.00 88.81 89 TYR A O 1
ATOM 675 N N . TYR A 1 90 ? 12.850 -9.814 -22.610 1.00 86.12 90 TYR A N 1
ATOM 676 C CA . TYR A 1 90 ? 12.542 -11.176 -23.033 1.00 86.12 90 TYR A CA 1
ATOM 677 C C . TYR A 1 90 ? 11.883 -11.249 -24.419 1.00 86.12 90 TYR A C 1
ATOM 679 O O . TYR A 1 90 ? 12.190 -12.173 -25.175 1.00 86.12 90 TYR A O 1
ATOM 687 N N . PHE A 1 91 ? 10.990 -10.308 -24.745 1.00 87.38 91 PHE A N 1
ATOM 688 C CA . PHE A 1 91 ? 10.201 -10.324 -25.981 1.00 87.38 91 PHE A CA 1
ATOM 689 C C . PHE A 1 91 ? 10.842 -9.548 -27.140 1.00 87.38 91 PHE A C 1
ATOM 691 O O . PHE A 1 91 ? 10.746 -10.013 -28.273 1.00 87.38 91 PHE A O 1
ATOM 698 N N . HIS A 1 92 ? 11.516 -8.420 -26.881 1.00 80.25 92 HIS A N 1
ATOM 699 C CA . HIS A 1 92 ? 12.009 -7.517 -27.933 1.00 80.25 92 HIS A CA 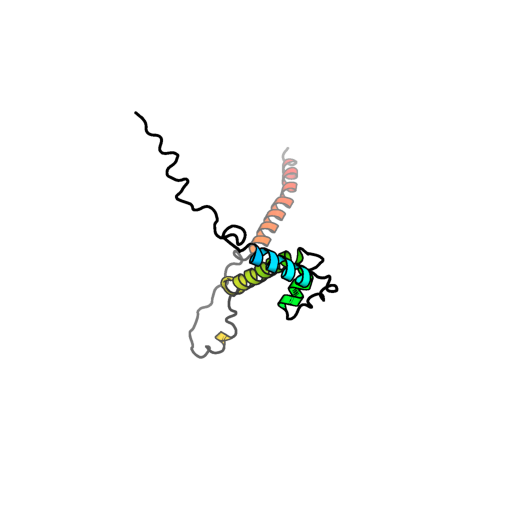1
ATOM 700 C C . HIS A 1 92 ? 13.538 -7.396 -27.992 1.00 80.25 92 HIS A C 1
ATOM 702 O O . HIS A 1 92 ? 14.098 -7.357 -29.085 1.00 80.25 92 HIS A O 1
ATOM 708 N N . LEU A 1 93 ? 14.246 -7.380 -26.855 1.00 76.81 93 LEU A N 1
ATOM 709 C CA . LEU A 1 93 ? 15.715 -7.205 -26.848 1.00 76.81 93 LEU A CA 1
ATOM 710 C C . LEU A 1 93 ? 16.489 -8.533 -26.827 1.00 76.81 93 LEU A C 1
ATOM 712 O O . LEU A 1 93 ? 17.698 -8.555 -27.072 1.00 76.81 93 LEU A O 1
ATOM 716 N N . ARG A 1 94 ? 15.808 -9.660 -26.587 1.00 64.62 94 ARG A N 1
ATOM 717 C CA . ARG A 1 94 ? 16.342 -11.018 -26.732 1.00 64.62 94 ARG A CA 1
ATOM 718 C C . ARG A 1 94 ? 16.527 -11.327 -28.217 1.00 64.62 94 ARG A C 1
ATOM 720 O O . ARG A 1 94 ? 15.801 -12.113 -28.817 1.00 64.62 94 ARG A O 1
ATOM 727 N N . THR A 1 95 ? 17.572 -10.765 -28.806 1.00 60.81 95 THR A N 1
ATOM 728 C CA . THR A 1 95 ? 18.187 -11.373 -29.983 1.00 60.81 95 THR A CA 1
ATOM 729 C C . THR A 1 95 ? 18.978 -12.560 -29.461 1.00 60.81 95 THR A C 1
ATOM 731 O O . THR A 1 95 ? 19.994 -12.400 -28.789 1.00 60.81 95 THR A O 1
ATOM 734 N N . SER A 1 96 ? 18.458 -13.770 -29.664 1.00 57.78 96 SER A N 1
ATOM 735 C CA . SER A 1 96 ? 19.136 -15.001 -29.262 1.00 57.78 96 SER A CA 1
ATOM 736 C C . SER A 1 96 ? 20.589 -14.976 -29.746 1.00 57.78 96 SER A C 1
ATOM 738 O O . SER A 1 96 ? 20.793 -14.881 -30.959 1.00 57.78 96 SER A O 1
ATOM 740 N N . PRO A 1 97 ? 21.605 -15.131 -28.875 1.00 51.91 97 PRO A N 1
ATOM 741 C CA . PRO A 1 97 ? 22.907 -15.540 -29.351 1.00 51.91 97 PRO A CA 1
ATOM 742 C C . PRO A 1 97 ? 22.730 -16.993 -29.789 1.00 51.91 97 PRO A C 1
ATOM 744 O O . PRO A 1 97 ? 22.885 -17.934 -29.013 1.00 51.91 97 PRO A O 1
ATOM 747 N N . THR A 1 98 ? 22.372 -17.203 -31.053 1.00 50.44 98 THR A N 1
ATOM 748 C CA . THR A 1 98 ? 22.407 -18.506 -31.728 1.00 50.44 98 THR A CA 1
ATOM 749 C C . THR A 1 98 ? 23.858 -18.964 -31.921 1.00 50.44 98 THR A C 1
ATOM 751 O O . THR A 1 98 ? 24.243 -19.402 -33.002 1.00 50.44 98 THR A O 1
ATOM 754 N N . PHE A 1 99 ? 24.701 -18.815 -30.900 1.00 50.78 99 PHE A N 1
ATOM 755 C CA . PHE A 1 99 ? 26.090 -19.247 -30.918 1.00 50.78 99 PHE A CA 1
ATOM 756 C C . PHE A 1 99 ? 26.217 -20.672 -30.363 1.00 50.78 99 PHE A C 1
ATOM 758 O O . PHE A 1 99 ? 26.949 -21.482 -30.919 1.00 50.78 99 PHE A O 1
ATOM 765 N N . PHE A 1 100 ? 25.408 -21.037 -29.361 1.00 41.88 100 PHE A N 1
ATOM 766 C CA . PHE A 1 100 ? 25.449 -22.377 -28.761 1.00 41.88 100 PHE A CA 1
ATOM 767 C C . PHE A 1 100 ? 24.676 -23.443 -29.567 1.00 41.88 100 PHE A C 1
ATOM 769 O O . PHE A 1 100 ? 25.125 -24.578 -29.684 1.00 41.88 100 PHE A O 1
ATOM 776 N N . TRP A 1 101 ? 23.567 -23.079 -30.225 1.00 39.78 101 TRP A N 1
ATOM 777 C CA . TRP A 1 101 ? 22.795 -24.008 -31.075 1.00 39.78 101 TRP A CA 1
ATOM 778 C C . TRP A 1 101 ? 23.455 -24.318 -32.433 1.00 39.78 101 TRP A C 1
ATOM 780 O O . TRP A 1 101 ? 23.081 -25.279 -33.099 1.00 39.78 101 TRP A O 1
ATOM 790 N N . ARG A 1 102 ? 24.461 -23.539 -32.856 1.00 40.78 102 ARG A N 1
ATOM 791 C CA . ARG A 1 102 ? 25.115 -23.698 -34.169 1.00 40.78 102 ARG A CA 1
ATOM 792 C C . ARG A 1 102 ? 26.272 -24.703 -34.176 1.00 40.78 102 ARG A C 1
ATOM 794 O O . ARG A 1 102 ? 26.741 -25.052 -35.254 1.00 40.78 102 ARG A O 1
ATOM 801 N N . ILE A 1 103 ? 26.720 -25.187 -33.014 1.00 48.91 103 ILE A N 1
ATOM 802 C CA . ILE A 1 103 ? 27.795 -26.194 -32.920 1.00 48.91 103 ILE A CA 1
ATOM 803 C C . ILE A 1 103 ? 27.253 -27.622 -33.094 1.00 48.91 103 ILE A C 1
ATOM 805 O O . ILE A 1 103 ? 27.956 -28.481 -33.611 1.00 48.91 103 ILE A O 1
ATOM 809 N N . VAL A 1 104 ? 25.976 -27.870 -32.786 1.00 50.50 104 VAL A N 1
ATOM 810 C CA . VAL A 1 104 ? 25.354 -29.201 -32.954 1.00 50.50 104 VAL A CA 1
ATOM 811 C C . VAL A 1 104 ? 24.880 -29.459 -34.395 1.00 50.50 104 VAL A C 1
ATOM 813 O O . VAL A 1 104 ? 24.674 -30.601 -34.789 1.00 50.50 104 VAL A O 1
ATOM 816 N N . GLN A 1 105 ? 24.764 -28.421 -35.229 1.00 48.62 105 GLN A N 1
ATOM 817 C CA . GLN A 1 105 ? 24.187 -28.526 -36.577 1.00 48.62 105 GLN A CA 1
ATOM 818 C C . GLN A 1 105 ? 25.228 -28.561 -37.715 1.00 48.62 105 GLN A C 1
ATOM 820 O O . GLN A 1 105 ? 24.863 -28.473 -38.886 1.00 48.62 105 GLN A O 1
ATOM 825 N N . GLN A 1 106 ? 26.523 -28.709 -37.402 1.00 49.06 106 GLN A N 1
ATOM 826 C CA . GLN A 1 106 ? 27.632 -28.682 -38.380 1.00 49.06 106 GLN A CA 1
ATOM 827 C C . GLN A 1 106 ? 27.899 -30.022 -39.100 1.00 49.06 106 GLN A C 1
ATOM 829 O O . GLN A 1 106 ? 29.018 -30.286 -39.526 1.00 49.06 106 GLN A O 1
ATOM 834 N N . GLY A 1 107 ? 26.884 -30.875 -39.250 1.00 48.94 107 GLY A N 1
ATOM 835 C CA . GLY A 1 107 ? 26.999 -32.164 -39.947 1.00 48.94 107 GLY A CA 1
ATOM 836 C C . GLY A 1 107 ? 26.587 -32.163 -41.424 1.00 48.94 107 GLY A C 1
ATOM 837 O O . GLY A 1 107 ? 26.640 -33.217 -42.047 1.00 48.94 107 GLY A O 1
ATOM 838 N N . LEU A 1 108 ? 26.145 -31.039 -42.003 1.00 55.12 108 LEU A N 1
ATOM 839 C CA . LEU A 1 108 ? 25.641 -31.005 -43.386 1.00 55.12 108 LEU A CA 1
ATOM 840 C C . LEU A 1 108 ? 26.377 -29.941 -44.217 1.00 55.12 108 LEU A C 1
ATOM 842 O O . LEU A 1 108 ? 26.348 -28.763 -43.844 1.00 55.12 108 LEU A O 1
ATOM 846 N N . PRO A 1 109 ? 27.019 -30.306 -45.345 1.00 45.31 109 PRO A N 1
ATOM 847 C CA . PRO A 1 109 ? 27.721 -29.347 -46.181 1.00 45.31 109 PRO A CA 1
ATOM 848 C C . PRO A 1 109 ? 26.702 -28.582 -47.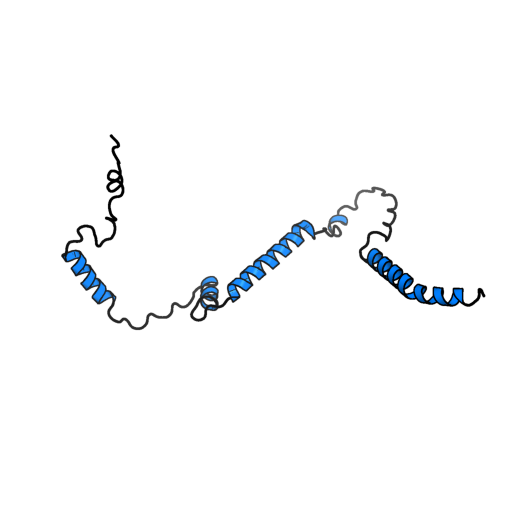030 1.00 45.31 109 PRO A C 1
ATOM 850 O O . PRO A 1 109 ? 26.317 -29.015 -48.111 1.00 45.31 109 PRO A O 1
ATOM 853 N N . PHE A 1 110 ? 26.259 -27.425 -46.544 1.00 51.22 110 PHE A N 1
ATOM 854 C CA . PHE A 1 110 ? 25.605 -26.431 -47.390 1.00 51.22 110 PHE A CA 1
ATOM 855 C C . PHE A 1 110 ? 26.596 -25.300 -47.664 1.00 51.22 110 PHE A C 1
ATOM 857 O O . PHE A 1 110 ? 26.868 -24.471 -46.792 1.00 51.22 110 PHE A O 1
ATOM 864 N N . HIS A 1 111 ? 27.164 -25.284 -48.871 1.00 47.47 111 HIS A N 1
ATOM 865 C CA . HIS A 1 111 ? 27.931 -24.146 -49.371 1.00 47.47 111 HIS A CA 1
ATOM 866 C C . HIS A 1 111 ? 27.049 -22.891 -49.338 1.00 47.47 111 HIS A C 1
ATOM 868 O O . HIS A 1 111 ? 26.000 -22.840 -49.975 1.00 47.47 111 HIS A O 1
ATOM 874 N N . ARG A 1 112 ? 27.479 -21.870 -48.594 1.00 55.09 112 ARG A N 1
ATOM 875 C CA . ARG A 1 112 ? 26.881 -20.532 -48.615 1.00 55.09 112 ARG A CA 1
ATOM 876 C C . ARG A 1 112 ? 27.878 -19.603 -49.327 1.00 55.09 112 ARG A C 1
ATOM 878 O O . ARG A 1 112 ? 29.051 -19.646 -48.953 1.00 55.09 112 ARG A O 1
ATOM 885 N N . PRO A 1 113 ? 27.474 -18.807 -50.335 1.00 55.03 113 PRO A N 1
ATOM 886 C CA . PRO A 1 113 ? 28.382 -17.849 -50.963 1.00 55.03 113 PRO A CA 1
ATOM 887 C C . PRO A 1 113 ? 28.806 -16.754 -49.963 1.00 55.03 113 PRO A C 1
ATOM 889 O O . PRO A 1 113 ? 28.116 -16.562 -48.951 1.00 55.03 113 PRO A O 1
ATOM 892 N N . PRO A 1 114 ? 29.927 -16.050 -50.219 1.00 56.25 114 PRO A N 1
ATOM 893 C CA . PRO A 1 114 ? 30.419 -14.983 -49.351 1.00 56.25 114 PRO A CA 1
ATOM 894 C C . PRO A 1 114 ? 29.328 -13.932 -49.118 1.00 56.25 114 PRO A C 1
ATOM 896 O O . PRO A 1 114 ? 28.723 -13.439 -50.065 1.00 56.25 114 PRO A O 1
ATOM 899 N N . GLN A 1 115 ? 29.052 -13.615 -47.855 1.00 55.94 115 GLN A N 1
ATOM 900 C CA . GLN A 1 115 ? 28.221 -12.469 -47.490 1.00 55.94 115 GLN A CA 1
ATOM 901 C C . GLN A 1 115 ? 29.066 -11.206 -47.669 1.00 55.94 115 GLN A C 1
ATOM 903 O O . GLN A 1 115 ? 30.104 -11.081 -47.019 1.00 55.94 115 GLN A O 1
ATOM 908 N N . GLU A 1 116 ? 28.640 -10.287 -48.533 1.00 60.38 116 GLU A N 1
ATOM 909 C CA . GLU A 1 116 ? 29.183 -8.928 -48.537 1.00 60.38 116 GLU A CA 1
ATOM 910 C C . GLU A 1 116 ? 28.868 -8.245 -47.196 1.00 60.38 116 GLU A C 1
ATOM 912 O O . GLU A 1 116 ? 27.757 -8.400 -46.673 1.00 60.38 116 GLU A O 1
ATOM 917 N N . PRO A 1 117 ? 29.829 -7.518 -46.597 1.00 69.12 117 PRO A N 1
ATOM 918 C CA . PRO A 1 117 ? 29.577 -6.780 -45.368 1.00 69.12 117 PRO A CA 1
ATOM 919 C C . PRO A 1 117 ? 28.510 -5.701 -45.621 1.00 69.12 117 PRO A C 1
ATOM 921 O O . PRO A 1 117 ? 28.561 -5.030 -46.655 1.00 69.12 117 PRO A O 1
ATOM 924 N N . PRO A 1 118 ? 27.546 -5.494 -44.702 1.00 62.34 118 PRO A N 1
ATOM 925 C CA . PRO A 1 118 ? 26.583 -4.412 -44.849 1.00 62.34 118 PRO A CA 1
ATOM 926 C C . PRO A 1 118 ? 27.327 -3.067 -44.870 1.00 62.34 118 PRO A C 1
ATOM 928 O O . PRO A 1 118 ? 28.287 -2.896 -44.110 1.00 62.34 118 PRO A O 1
ATOM 931 N N . PRO A 1 119 ? 26.909 -2.101 -45.710 1.00 61.72 119 PRO A N 1
ATOM 932 C CA . PRO A 1 119 ? 27.556 -0.801 -45.751 1.00 61.72 119 PRO A CA 1
ATOM 933 C C . PRO A 1 119 ? 27.481 -0.153 -44.365 1.00 61.72 119 PRO A C 1
ATOM 935 O O . PRO A 1 119 ? 26.434 -0.160 -43.713 1.00 61.72 119 PRO A O 1
ATOM 938 N N . LEU A 1 120 ? 28.594 0.451 -43.937 1.00 56.47 120 LEU A N 1
ATOM 939 C CA . LEU A 1 120 ? 28.758 1.214 -42.686 1.00 56.47 120 LEU A CA 1
ATOM 940 C C . LEU A 1 120 ? 27.760 2.382 -42.531 1.00 56.47 120 LEU A C 1
ATOM 942 O O . LEU A 1 120 ? 27.838 3.147 -41.575 1.00 56.47 120 LEU A O 1
ATOM 946 N N . SER A 1 121 ? 26.815 2.549 -43.458 1.00 57.72 121 SER A N 1
ATOM 947 C CA . SER A 1 121 ? 25.851 3.636 -43.461 1.00 57.72 121 SER A CA 1
ATOM 948 C C . SER A 1 121 ? 24.703 3.497 -42.473 1.00 57.72 121 SER A C 1
ATOM 950 O O . SER A 1 121 ? 24.075 4.505 -42.170 1.00 57.72 121 SER A O 1
ATOM 952 N N . ASN A 1 122 ? 24.444 2.292 -41.962 1.00 56.78 122 ASN A N 1
ATOM 953 C CA . ASN A 1 122 ? 23.230 2.009 -41.190 1.00 56.78 122 ASN A CA 1
ATOM 954 C C . ASN A 1 122 ? 23.506 1.705 -39.706 1.00 56.78 122 ASN A C 1
ATOM 956 O O . ASN A 1 122 ? 22.615 1.239 -38.998 1.00 56.78 122 ASN A O 1
ATOM 960 N N . SER A 1 123 ? 24.733 1.938 -39.226 1.00 60.06 123 SER A N 1
ATOM 961 C CA . SER A 1 123 ? 25.071 1.838 -37.804 1.00 60.06 123 SER A CA 1
ATOM 962 C C . SER A 1 123 ? 24.940 3.207 -37.126 1.00 60.06 123 SER A C 1
ATOM 964 O O . SER A 1 123 ? 25.280 4.238 -37.702 1.00 60.06 123 SER A O 1
ATOM 966 N N . LEU A 1 124 ? 24.482 3.215 -35.869 1.00 53.69 124 LEU A N 1
ATOM 967 C CA . LEU A 1 124 ? 24.406 4.412 -35.012 1.00 53.69 124 LEU A CA 1
ATOM 968 C C . LEU A 1 124 ? 25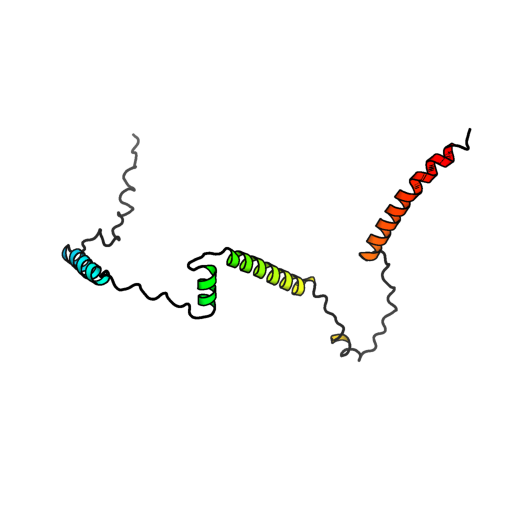.753 5.156 -34.917 1.00 53.69 124 LEU A C 1
ATOM 970 O O . LEU A 1 124 ? 25.783 6.376 -34.797 1.00 53.69 124 LEU A O 1
ATOM 974 N N . PHE A 1 125 ? 26.858 4.418 -35.040 1.00 55.06 125 PHE A N 1
ATOM 975 C CA . PHE A 1 125 ? 28.217 4.956 -35.056 1.00 55.06 125 PHE A CA 1
ATOM 976 C C . PHE A 1 125 ? 28.519 5.736 -36.352 1.00 55.06 125 PHE A C 1
ATOM 978 O O . PHE A 1 125 ? 29.059 6.835 -36.296 1.00 55.06 125 PHE A O 1
ATOM 985 N N . GLY A 1 126 ? 28.081 5.231 -37.514 1.00 58.69 126 GLY A N 1
ATOM 986 C CA . GLY A 1 126 ? 28.261 5.899 -38.811 1.00 58.69 126 GLY A CA 1
ATOM 987 C C . GLY A 1 126 ? 27.329 7.095 -39.056 1.00 58.69 126 GLY A C 1
ATOM 988 O O . GLY A 1 126 ? 27.592 7.902 -39.949 1.00 58.69 126 GLY A O 1
ATOM 989 N N . PHE A 1 127 ? 26.239 7.226 -38.290 1.00 61.62 127 PHE A N 1
ATOM 990 C CA . PHE A 1 127 ? 25.390 8.426 -38.292 1.00 61.62 127 PHE A CA 1
ATOM 991 C C . PHE A 1 127 ? 26.039 9.564 -37.487 1.00 61.62 127 PHE A C 1
ATOM 993 O O . PHE A 1 127 ? 26.126 10.689 -37.972 1.00 61.62 127 PHE A O 1
ATOM 1000 N N . TRP A 1 128 ? 26.592 9.241 -36.313 1.00 58.88 128 TRP A N 1
ATOM 1001 C CA . TRP A 1 128 ? 27.283 10.196 -35.442 1.00 58.88 128 TRP A CA 1
ATOM 1002 C C . TRP A 1 128 ? 28.568 10.759 -36.073 1.00 58.88 128 TRP A C 1
ATOM 1004 O O . TRP A 1 128 ? 28.797 11.966 -36.028 1.00 58.88 128 TRP A O 1
ATOM 1014 N N . GLU A 1 129 ? 29.370 9.925 -36.747 1.00 64.50 129 GLU A N 1
ATOM 1015 C CA . GLU A 1 129 ? 30.571 10.394 -37.459 1.00 64.50 129 GLU A CA 1
ATOM 1016 C C . GLU A 1 129 ? 30.240 11.332 -38.631 1.00 64.50 129 GLU A C 1
ATOM 1018 O O . GLU A 1 129 ? 30.973 12.289 -38.881 1.00 64.50 129 GLU A O 1
ATOM 1023 N N . ARG A 1 130 ? 29.118 11.111 -39.332 1.00 67.44 130 ARG A N 1
ATOM 1024 C CA . ARG A 1 130 ? 28.685 12.000 -40.420 1.00 67.44 130 ARG A CA 1
ATOM 1025 C C . ARG A 1 130 ? 28.182 13.344 -39.915 1.00 67.44 130 ARG A C 1
ATOM 1027 O O . ARG A 1 130 ? 28.542 14.360 -40.500 1.00 67.44 130 ARG A O 1
ATOM 1034 N N . GLU A 1 131 ? 27.396 13.366 -38.841 1.00 68.19 131 GLU A N 1
ATOM 1035 C CA . GLU A 1 131 ? 26.952 14.634 -38.251 1.00 68.19 131 GLU A CA 1
ATOM 1036 C C . GLU A 1 131 ? 28.134 15.450 -37.725 1.00 68.19 131 GLU A C 1
ATOM 1038 O O . GLU A 1 131 ? 28.210 16.646 -37.996 1.00 68.19 131 GLU A O 1
ATOM 1043 N N . ILE A 1 132 ? 29.104 14.817 -37.059 1.00 71.81 132 ILE A N 1
ATOM 1044 C CA . ILE A 1 132 ? 30.286 15.528 -36.555 1.00 71.81 132 ILE A CA 1
ATOM 1045 C C . ILE A 1 132 ? 31.141 16.079 -37.691 1.00 71.81 132 ILE A C 1
ATOM 1047 O O . ILE A 1 132 ? 31.566 17.228 -37.608 1.00 71.81 132 ILE A O 1
ATOM 1051 N N . LEU A 1 133 ? 31.369 15.311 -38.760 1.00 68.44 133 LEU A N 1
ATOM 1052 C CA . LEU A 1 133 ? 32.142 15.794 -39.907 1.00 68.44 133 LEU A CA 1
ATOM 1053 C C . LEU A 1 133 ? 31.420 16.919 -40.661 1.00 68.44 133 LEU A C 1
ATOM 1055 O O . LEU A 1 133 ? 32.076 17.870 -41.081 1.00 68.44 133 LEU A O 1
ATOM 1059 N N . CYS A 1 134 ? 30.090 16.865 -40.786 1.00 65.75 134 CYS A N 1
ATOM 1060 C CA . CYS A 1 134 ? 29.308 17.965 -41.351 1.00 65.75 134 CYS A CA 1
ATOM 1061 C C . CYS A 1 134 ? 29.393 19.227 -40.484 1.00 65.75 134 CYS A C 1
ATOM 1063 O O . CYS A 1 134 ? 29.614 20.302 -41.032 1.00 65.75 134 CYS A O 1
ATOM 1065 N N . ILE A 1 135 ? 29.296 19.095 -39.155 1.00 70.44 135 ILE A N 1
ATOM 1066 C CA . ILE A 1 135 ? 29.416 20.220 -38.216 1.00 70.44 135 ILE A CA 1
ATOM 1067 C C . ILE A 1 135 ? 30.829 20.820 -38.256 1.00 70.44 135 ILE A C 1
ATOM 1069 O O . ILE A 1 135 ? 30.974 22.040 -38.311 1.00 70.44 135 ILE A O 1
ATOM 1073 N N . TYR A 1 136 ? 31.875 19.988 -38.283 1.00 66.56 136 TYR A N 1
ATOM 1074 C CA . TYR A 1 136 ? 33.261 20.459 -38.373 1.00 66.56 136 TYR A CA 1
ATOM 1075 C C . TYR A 1 136 ? 33.523 21.177 -39.702 1.00 66.56 136 TYR A C 1
ATOM 1077 O O . TYR A 1 136 ? 34.148 22.229 -39.714 1.00 66.56 136 TYR A O 1
ATOM 1085 N N . HIS A 1 137 ? 32.996 20.656 -40.815 1.00 66.62 137 HIS A N 1
ATOM 1086 C CA . HIS A 1 137 ? 33.152 21.283 -42.127 1.00 66.62 137 HIS A CA 1
ATOM 1087 C C . HIS A 1 137 ? 32.384 22.607 -42.249 1.00 66.62 137 HIS A C 1
ATOM 1089 O O . HIS A 1 137 ? 32.867 23.508 -42.928 1.00 66.62 137 HIS A O 1
ATOM 1095 N N . THR A 1 138 ? 31.220 22.752 -41.601 1.00 68.06 138 THR A N 1
ATOM 1096 C CA . THR A 1 138 ? 30.499 24.038 -41.545 1.00 68.06 138 THR A CA 1
ATOM 1097 C C . THR A 1 138 ? 31.178 25.053 -40.636 1.00 68.06 138 THR A C 1
ATOM 1099 O O . THR A 1 138 ? 31.225 26.222 -40.985 1.00 68.06 138 THR A O 1
ATOM 1102 N N . LEU A 1 139 ? 31.740 24.627 -39.501 1.00 65.31 139 LEU A N 1
ATOM 1103 C CA . LEU A 1 139 ? 32.360 25.549 -38.544 1.00 65.31 139 LEU A CA 1
ATOM 1104 C C . LEU A 1 139 ? 33.754 26.031 -38.967 1.00 65.31 139 LEU A C 1
ATOM 1106 O O . LEU A 1 139 ? 34.193 27.055 -38.467 1.00 65.31 139 LEU A O 1
ATOM 1110 N N . TYR A 1 140 ? 34.445 25.314 -39.859 1.00 61.16 140 TYR A N 1
ATOM 1111 C CA . TYR A 1 140 ? 35.803 25.664 -40.303 1.00 61.16 140 TYR A CA 1
ATOM 1112 C C . TYR A 1 140 ? 35.889 26.228 -41.734 1.00 61.16 140 TYR A C 1
ATOM 1114 O O . TYR A 1 140 ? 36.989 26.532 -42.172 1.00 61.16 140 TYR A O 1
ATOM 1122 N N . ASN A 1 141 ? 34.773 26.357 -42.469 1.00 59.72 141 ASN A N 1
ATOM 1123 C CA . ASN A 1 141 ? 34.747 26.990 -43.805 1.00 59.72 141 ASN A CA 1
ATOM 1124 C C . ASN A 1 141 ? 34.203 28.428 -43.805 1.00 59.72 141 ASN A C 1
ATOM 1126 O O . ASN A 1 141 ? 34.281 29.094 -44.835 1.00 59.72 141 ASN A O 1
ATOM 1130 N N . GLU A 1 142 ? 33.604 28.910 -42.712 1.00 57.84 142 GLU A N 1
ATOM 1131 C CA . GLU A 1 142 ? 33.037 30.270 -42.695 1.00 57.84 142 GLU A CA 1
ATOM 1132 C C . GLU A 1 142 ? 34.111 31.367 -42.621 1.00 57.84 142 GLU A C 1
ATOM 1134 O O . GLU A 1 142 ? 33.858 32.477 -43.085 1.00 57.84 142 GLU A O 1
ATOM 1139 N N . ASP A 1 143 ? 35.322 31.049 -42.156 1.00 56.44 143 ASP A N 1
ATOM 1140 C CA . ASP A 1 143 ? 36.413 32.027 -42.051 1.00 56.44 143 ASP A CA 1
ATOM 1141 C C . ASP A 1 143 ? 37.157 32.262 -43.388 1.00 56.44 143 ASP A C 1
ATOM 1143 O O . ASP A 1 143 ? 37.768 33.313 -43.573 1.00 56.44 143 ASP A O 1
ATOM 1147 N N . ASP A 1 144 ? 37.059 31.348 -44.364 1.00 53.88 144 ASP A N 1
ATOM 1148 C CA . ASP A 1 144 ? 37.806 31.443 -45.635 1.00 53.88 144 ASP A CA 1
ATOM 1149 C C . ASP A 1 144 ? 37.112 32.326 -46.700 1.00 53.88 144 ASP A C 1
ATOM 1151 O O . ASP A 1 144 ? 37.713 32.697 -47.714 1.00 53.88 144 ASP A O 1
ATOM 1155 N N . VAL A 1 145 ? 35.835 32.685 -46.510 1.00 54.78 145 VAL A N 1
ATOM 1156 C CA . VAL A 1 145 ? 35.070 33.441 -47.523 1.00 54.78 145 VAL A CA 1
ATOM 1157 C C . VAL A 1 145 ? 35.357 34.947 -47.470 1.00 54.78 145 VAL A C 1
ATOM 1159 O O . VAL A 1 145 ? 35.340 35.595 -48.522 1.00 54.78 145 VAL A O 1
ATOM 1162 N N . GLU A 1 146 ? 35.690 35.520 -46.306 1.00 54.53 146 GLU A N 1
ATOM 1163 C CA . GLU A 1 146 ? 36.012 36.957 -46.214 1.00 54.53 146 GLU A CA 1
ATOM 1164 C C . GLU A 1 146 ? 37.379 37.318 -46.817 1.00 54.53 146 GLU A C 1
ATOM 1166 O O . GLU A 1 146 ? 37.528 38.416 -47.357 1.00 54.53 146 GLU A O 1
ATOM 1171 N N . GLU A 1 147 ? 38.356 36.407 -46.829 1.00 55.12 147 GLU A N 1
ATOM 1172 C CA . GLU A 1 147 ? 39.698 36.713 -47.350 1.00 55.12 147 GLU A CA 1
ATOM 1173 C C . GLU A 1 147 ? 39.749 36.705 -48.894 1.00 55.12 147 GLU A C 1
ATOM 1175 O O . GLU A 1 147 ? 40.527 37.433 -49.514 1.00 55.12 147 GLU A O 1
ATOM 1180 N N . SER A 1 148 ? 38.845 35.963 -49.547 1.00 54.59 148 SER A N 1
ATOM 1181 C CA . SER A 1 148 ? 38.778 35.874 -51.016 1.00 54.59 148 SER A CA 1
ATOM 1182 C C . SER A 1 148 ? 38.262 37.146 -51.714 1.00 54.59 148 SER A C 1
ATOM 1184 O O . SER A 1 148 ? 38.577 37.374 -52.884 1.00 54.59 148 SER A O 1
ATOM 1186 N N . ASN A 1 149 ? 37.530 38.018 -51.007 1.00 54.09 149 ASN A N 1
ATOM 1187 C CA . ASN A 1 149 ? 37.000 39.276 -51.556 1.00 54.09 149 ASN A CA 1
ATOM 1188 C C . ASN A 1 149 ? 37.953 40.478 -51.408 1.00 54.09 149 ASN A C 1
ATOM 1190 O O . ASN A 1 149 ? 37.632 41.569 -51.875 1.00 54.09 149 ASN A O 1
ATOM 1194 N N . LEU A 1 150 ? 39.132 40.295 -50.805 1.00 54.12 150 LEU A N 1
ATOM 1195 C CA . LEU A 1 150 ? 40.129 41.358 -50.603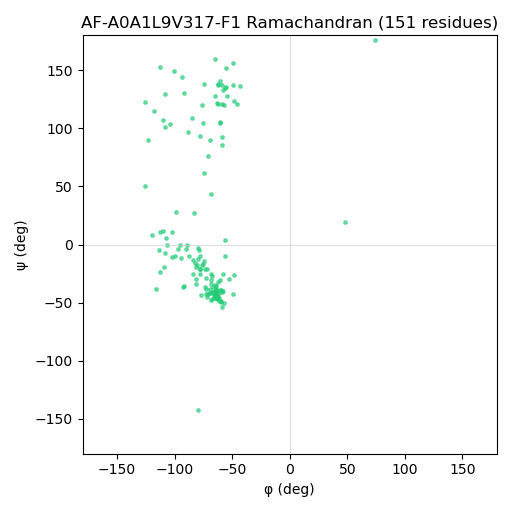 1.00 54.12 150 LEU A CA 1
ATOM 1196 C C . LEU A 1 150 ? 41.234 41.390 -51.676 1.00 54.12 150 LEU A C 1
ATOM 1198 O O . LEU A 1 150 ? 42.044 42.313 -51.693 1.00 54.12 150 LEU A O 1
ATOM 1202 N N . TYR A 1 151 ? 41.234 40.437 -52.614 1.00 55.16 151 TYR A N 1
ATOM 1203 C CA . TYR A 1 151 ? 42.188 40.365 -53.736 1.00 55.16 151 TYR A CA 1
ATOM 1204 C C . TYR A 1 151 ? 41.563 40.665 -55.109 1.00 55.16 151 TYR A C 1
ATOM 1206 O O . TYR A 1 151 ? 42.198 40.454 -56.142 1.00 55.16 151 TYR A O 1
ATOM 1214 N N . HIS A 1 152 ? 40.330 41.176 -55.130 1.00 50.50 152 HIS A N 1
ATOM 1215 C CA . HIS A 1 152 ? 39.600 41.537 -56.348 1.00 50.50 152 HIS A CA 1
ATOM 1216 C C . HIS A 1 152 ? 39.095 42.993 -56.327 1.00 50.50 152 HIS A C 1
ATOM 1218 O O . HIS A 1 152 ? 37.933 43.252 -56.627 1.00 50.50 152 HIS A O 1
ATOM 1224 N N . LEU A 1 153 ? 39.986 43.946 -56.020 1.00 48.12 153 LEU A N 1
ATOM 1225 C CA . LEU A 1 153 ? 39.907 45.356 -56.440 1.00 48.12 153 LEU A CA 1
ATOM 1226 C C . LEU A 1 153 ? 41.310 45.906 -56.720 1.00 48.12 153 LEU A C 1
ATOM 1228 O O . LEU A 1 153 ? 42.183 45.759 -55.838 1.00 48.12 153 LEU A O 1
#

Foldseek 3Di:
DDDDPPPPCPPVDPPCCPDPVRPDCDVVNVVVCVVVVVVVVDDDDDDPDPDQDDDVSVVCCVAVNPDHDCVVVVVVVVVCVVVVVVVCCVPPVCPDPCVVVVVVVPPDDDDDPDDDDDPPCPDPVNVVVVVVVVVVVVVPPPVVVVVVVVPPD

Mean predicted aligned error: 21.46 Å

pLDDT: mean 70.48, std 16.16, range [39.78, 97.5]